Protein AF-A0A3N5PAB8-F1 (afdb_monomer_lite)

Structure (mmCIF, N/CA/C/O backbone):
data_AF-A0A3N5PAB8-F1
#
_entry.id   AF-A0A3N5PAB8-F1
#
loop_
_atom_site.group_PDB
_atom_site.id
_atom_site.type_symbol
_atom_site.label_atom_id
_atom_site.label_alt_id
_atom_site.label_comp_id
_atom_site.label_asym_id
_atom_site.label_entity_id
_atom_site.label_seq_id
_atom_site.pdbx_PDB_ins_code
_atom_site.Cartn_x
_atom_site.Cartn_y
_atom_site.Cartn_z
_atom_site.occupancy
_atom_site.B_iso_or_equiv
_atom_site.auth_seq_id
_atom_site.auth_comp_id
_atom_site.auth_asym_id
_atom_site.auth_atom_id
_atom_site.pdbx_PDB_model_num
ATOM 1 N N . MET A 1 1 ? 42.110 1.710 19.220 1.00 39.84 1 MET A N 1
ATOM 2 C CA . MET A 1 1 ? 40.837 2.440 19.352 1.00 39.84 1 MET A CA 1
ATOM 3 C C . MET A 1 1 ? 39.872 1.777 18.395 1.00 39.84 1 MET A C 1
ATOM 5 O O . MET A 1 1 ? 39.983 1.993 17.200 1.00 39.84 1 MET A O 1
ATOM 9 N N . SER A 1 2 ? 39.072 0.842 18.903 1.00 41.91 2 SER A N 1
ATOM 10 C CA . SER A 1 2 ? 38.106 0.103 18.093 1.00 41.91 2 SER A CA 1
ATOM 11 C C . SER A 1 2 ? 36.838 0.940 18.028 1.00 41.91 2 SER A C 1
ATOM 13 O O . SER A 1 2 ? 36.161 1.105 19.041 1.00 41.91 2 SER A O 1
ATOM 15 N N . GLU A 1 3 ? 36.571 1.529 16.867 1.00 45.91 3 GLU A N 1
ATOM 16 C CA . GLU A 1 3 ? 35.313 2.209 16.577 1.00 45.91 3 GLU A CA 1
ATOM 17 C C . GLU A 1 3 ? 34.199 1.161 16.531 1.00 45.91 3 GLU A C 1
ATOM 19 O O . GLU A 1 3 ? 33.910 0.548 15.506 1.00 45.91 3 GLU A O 1
ATOM 24 N N . THR A 1 4 ? 33.586 0.913 17.685 1.00 49.38 4 THR A N 1
ATOM 25 C CA . THR A 1 4 ? 32.292 0.247 17.762 1.00 49.38 4 THR A CA 1
ATOM 26 C C . THR A 1 4 ? 31.272 1.204 17.155 1.00 49.38 4 THR A C 1
ATOM 28 O O . THR A 1 4 ? 30.754 2.082 17.845 1.00 49.38 4 THR A O 1
ATOM 31 N N . LEU A 1 5 ? 31.014 1.076 15.849 1.00 53.75 5 LEU A N 1
ATOM 32 C CA . LEU A 1 5 ? 29.858 1.703 15.219 1.00 53.75 5 LEU A CA 1
ATOM 33 C C . LEU A 1 5 ? 28.618 1.192 15.956 1.00 53.75 5 LEU A C 1
ATOM 35 O O . LEU A 1 5 ? 28.222 0.034 15.821 1.00 53.75 5 LEU A O 1
ATOM 39 N N . LEU A 1 6 ? 28.020 2.064 16.764 1.00 55.19 6 LEU A N 1
ATOM 40 C CA . LEU A 1 6 ? 26.646 1.926 17.207 1.00 55.19 6 LEU A CA 1
ATOM 41 C C . LEU A 1 6 ? 25.795 1.875 15.938 1.00 55.19 6 LEU A C 1
ATOM 43 O O . LEU A 1 6 ? 25.467 2.910 15.360 1.00 55.19 6 LEU A O 1
ATOM 47 N N . ALA A 1 7 ? 25.468 0.664 15.489 1.00 54.62 7 ALA A N 1
ATOM 48 C CA . ALA A 1 7 ? 24.400 0.419 14.538 1.00 54.62 7 ALA A CA 1
ATOM 49 C C . ALA A 1 7 ? 23.082 0.793 15.230 1.00 54.62 7 ALA A C 1
ATOM 51 O O . ALA A 1 7 ? 22.325 -0.059 15.690 1.00 54.62 7 ALA A O 1
ATOM 52 N N . GLY A 1 8 ? 22.854 2.101 15.376 1.00 51.16 8 GLY A N 1
ATOM 53 C CA . GLY A 1 8 ? 21.550 2.653 15.680 1.00 51.16 8 GLY A CA 1
ATOM 54 C C . GLY A 1 8 ? 20.616 2.135 14.604 1.00 51.16 8 GLY A C 1
ATOM 55 O O . GLY A 1 8 ? 20.869 2.318 13.416 1.00 51.16 8 GLY A O 1
ATOM 56 N N . THR A 1 9 ? 19.603 1.395 15.031 1.00 56.53 9 THR A N 1
ATOM 57 C CA . THR A 1 9 ? 18.601 0.762 14.183 1.00 56.53 9 THR A CA 1
ATOM 58 C C . THR A 1 9 ? 17.974 1.821 13.282 1.00 56.53 9 THR A C 1
ATOM 60 O O . THR A 1 9 ? 17.094 2.561 13.721 1.00 56.53 9 THR A O 1
ATOM 63 N N . ALA A 1 10 ? 18.451 1.944 12.043 1.00 59.88 10 ALA A N 1
ATOM 64 C CA . ALA A 1 10 ? 17.824 2.816 11.066 1.00 59.88 10 ALA A CA 1
ATOM 65 C C . ALA A 1 10 ? 16.391 2.312 10.886 1.00 59.88 10 ALA A C 1
ATOM 67 O O . ALA A 1 10 ? 16.186 1.183 10.433 1.00 59.88 10 ALA A O 1
ATOM 68 N N . GLN A 1 11 ? 15.401 3.102 11.312 1.00 64.88 11 GLN A N 1
ATOM 69 C CA . GLN A 1 11 ? 14.019 2.761 11.010 1.00 64.88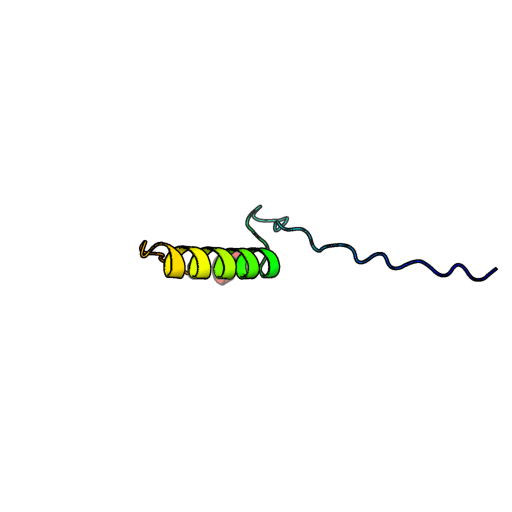 11 GLN A CA 1
ATOM 70 C C . GLN A 1 11 ? 13.877 2.755 9.485 1.00 64.88 11 GLN A C 1
ATOM 72 O O . GLN A 1 11 ? 14.261 3.738 8.843 1.00 64.88 11 GLN A O 1
ATOM 77 N N . PRO A 1 12 ? 13.369 1.663 8.890 1.00 70.75 12 PRO A N 1
ATOM 78 C CA . PRO A 1 12 ? 13.092 1.654 7.466 1.00 70.75 12 PRO A CA 1
ATOM 79 C C . PRO A 1 12 ? 12.093 2.777 7.142 1.00 70.75 12 PRO A C 1
ATOM 81 O O . PRO A 1 12 ? 11.206 3.051 7.958 1.00 70.75 12 PRO A O 1
ATOM 84 N N . PRO A 1 13 ? 12.228 3.446 5.984 1.00 80.00 13 PRO A N 1
ATOM 85 C CA . PRO A 1 13 ? 11.339 4.538 5.621 1.00 80.00 13 PRO A CA 1
ATOM 86 C C . PRO A 1 13 ? 9.890 4.045 5.550 1.00 80.00 13 PRO A C 1
ATOM 88 O O . PRO A 1 13 ? 9.599 2.966 5.024 1.00 80.00 13 PRO A O 1
ATOM 91 N N . SER A 1 14 ? 8.965 4.854 6.067 1.00 93.31 14 SER A N 1
ATOM 92 C CA . SER A 1 14 ? 7.536 4.524 6.043 1.00 93.31 14 SER A CA 1
ATOM 93 C C . SER A 1 14 ? 6.945 4.559 4.634 1.00 93.31 14 SER A C 1
ATOM 95 O O . SER A 1 14 ? 5.902 3.955 4.410 1.00 93.31 14 SER A O 1
ATOM 97 N N . PHE A 1 15 ? 7.615 5.224 3.688 1.00 96.00 15 PHE A N 1
ATOM 98 C CA . PHE A 1 15 ? 7.158 5.411 2.313 1.00 96.00 15 PHE A CA 1
ATOM 99 C C . PHE A 1 15 ? 8.154 4.850 1.296 1.00 96.00 15 PHE A C 1
ATOM 101 O O . PHE A 1 15 ? 9.369 4.972 1.465 1.00 96.00 15 PHE A O 1
ATOM 108 N N . ASP A 1 16 ? 7.618 4.223 0.254 1.00 96.62 16 ASP A N 1
ATOM 109 C CA . ASP A 1 16 ? 8.352 3.744 -0.908 1.00 96.62 16 ASP A CA 1
ATOM 110 C C . ASP A 1 16 ? 8.812 4.925 -1.774 1.00 96.62 16 ASP A C 1
ATOM 112 O O . ASP A 1 16 ? 8.058 5.866 -2.017 1.00 96.62 16 ASP A 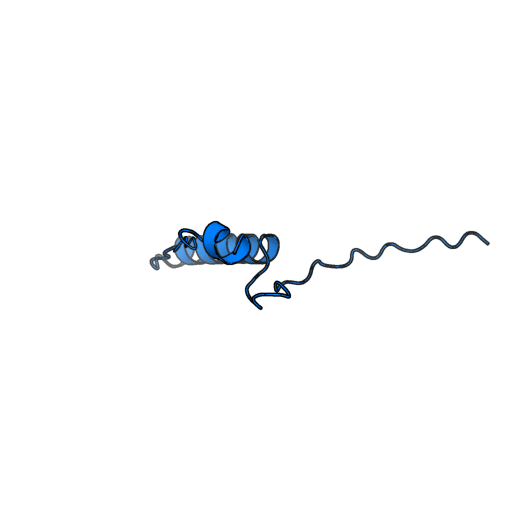O 1
ATOM 116 N N . ALA A 1 17 ? 10.055 4.886 -2.249 1.00 95.88 17 ALA A N 1
ATOM 117 C CA . ALA A 1 17 ? 10.651 6.016 -2.960 1.00 95.88 17 ALA A CA 1
ATOM 118 C C . ALA A 1 17 ? 10.123 6.184 -4.395 1.00 95.88 17 ALA A C 1
ATOM 120 O O . ALA A 1 17 ? 10.142 7.297 -4.916 1.00 95.88 17 ALA A O 1
ATOM 121 N N . LEU A 1 18 ? 9.673 5.101 -5.039 1.00 97.00 18 LEU A N 1
ATOM 122 C CA . LEU A 1 18 ? 9.187 5.131 -6.420 1.00 97.00 18 LEU A CA 1
ATOM 123 C C . LEU A 1 18 ? 7.748 5.649 -6.496 1.00 97.00 18 LEU A C 1
ATOM 125 O O . LEU A 1 18 ? 7.407 6.432 -7.378 1.00 97.00 18 LEU A O 1
ATOM 129 N N . THR A 1 19 ? 6.904 5.188 -5.578 1.00 96.38 19 THR A N 1
ATOM 130 C CA . THR A 1 19 ? 5.446 5.379 -5.630 1.00 96.38 19 THR A CA 1
ATOM 131 C C . THR A 1 19 ? 4.920 6.347 -4.577 1.00 96.38 19 THR A C 1
ATOM 133 O O . THR A 1 19 ? 3.773 6.781 -4.669 1.00 96.38 19 THR A O 1
ATOM 136 N N . LEU A 1 20 ? 5.739 6.686 -3.574 1.00 96.88 20 LEU A N 1
ATOM 137 C CA . LEU A 1 20 ? 5.359 7.491 -2.410 1.00 96.88 20 LEU A CA 1
ATOM 138 C C . LEU A 1 20 ? 4.194 6.890 -1.599 1.00 96.88 20 LEU A C 1
ATOM 140 O O . LEU A 1 20 ? 3.586 7.588 -0.788 1.00 96.88 20 LEU A O 1
ATOM 144 N N . THR A 1 21 ? 3.881 5.601 -1.780 1.00 97.06 21 THR A N 1
ATOM 145 C CA . THR A 1 21 ? 2.920 4.870 -0.941 1.00 97.06 21 THR A CA 1
ATOM 146 C C . THR A 1 21 ? 3.603 4.289 0.290 1.00 97.06 21 THR A C 1
ATOM 148 O O . THR A 1 21 ? 4.829 4.239 0.357 1.00 97.06 21 THR A O 1
ATOM 151 N N . LEU A 1 22 ? 2.829 3.803 1.267 1.00 97.81 22 LEU A N 1
ATOM 152 C CA . LEU A 1 22 ? 3.401 3.090 2.409 1.00 97.81 22 LEU A CA 1
ATOM 153 C C . LEU A 1 22 ? 4.263 1.910 1.944 1.00 97.81 22 LEU A C 1
ATOM 155 O O . LEU A 1 22 ? 3.870 1.147 1.059 1.00 97.81 22 LEU A O 1
ATOM 159 N N . THR A 1 23 ? 5.422 1.732 2.575 1.00 96.81 23 THR A N 1
ATOM 160 C CA . THR A 1 23 ? 6.189 0.495 2.416 1.00 96.81 23 THR A CA 1
ATOM 161 C C . THR A 1 23 ? 5.418 -0.674 3.014 1.00 96.81 23 THR A C 1
ATOM 163 O O . THR A 1 23 ? 4.571 -0.504 3.893 1.00 96.81 23 THR A O 1
ATOM 166 N N . ARG A 1 24 ? 5.734 -1.899 2.586 1.00 96.12 24 ARG A N 1
ATOM 167 C CA . ARG A 1 24 ? 5.052 -3.100 3.088 1.00 96.12 24 ARG A CA 1
ATOM 168 C C . ARG A 1 24 ? 5.037 -3.203 4.626 1.00 96.12 24 ARG A C 1
ATOM 170 O O . ARG A 1 24 ? 3.965 -3.477 5.158 1.00 96.12 24 ARG A O 1
ATOM 177 N N . PRO A 1 25 ? 6.148 -2.990 5.363 1.00 96.00 25 PRO A N 1
ATOM 178 C CA . PRO A 1 25 ? 6.112 -3.041 6.825 1.00 96.00 25 PRO A CA 1
ATOM 179 C C . PRO A 1 25 ? 5.216 -1.959 7.439 1.00 96.00 25 PRO A C 1
ATOM 181 O O . PRO A 1 25 ? 4.459 -2.256 8.359 1.00 96.00 25 PRO A O 1
ATOM 184 N N . ALA A 1 26 ? 5.261 -0.732 6.908 1.00 96.50 26 ALA A N 1
ATOM 185 C CA . ALA A 1 26 ? 4.440 0.373 7.395 1.00 96.50 26 ALA A CA 1
ATOM 186 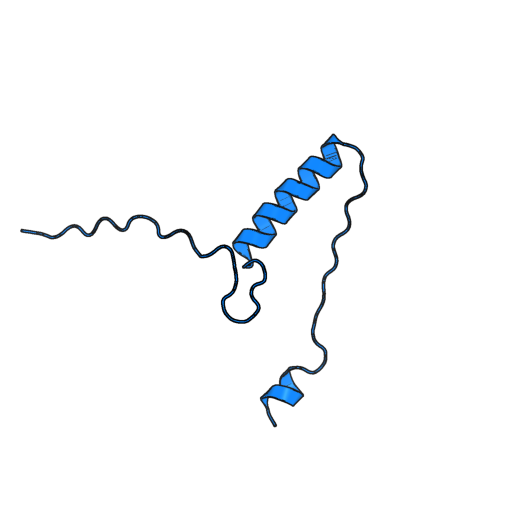C C . ALA A 1 26 ? 2.946 0.140 7.120 1.00 96.50 26 ALA A C 1
ATOM 188 O O . ALA A 1 26 ? 2.121 0.325 8.009 1.00 96.50 26 ALA A O 1
ATOM 189 N N . PHE A 1 27 ? 2.602 -0.351 5.925 1.00 97.62 27 PHE A N 1
ATOM 190 C CA . PHE A 1 27 ? 1.232 -0.723 5.575 1.00 97.62 27 PHE A CA 1
ATOM 191 C C . PHE A 1 27 ? 0.684 -1.835 6.473 1.00 97.62 27 PHE A C 1
ATOM 193 O O . PHE A 1 27 ? -0.455 -1.752 6.914 1.00 97.62 27 PHE A O 1
ATOM 200 N N . LEU A 1 28 ? 1.476 -2.872 6.765 1.00 97.31 28 LEU A N 1
ATOM 201 C CA . LEU A 1 28 ? 1.027 -3.965 7.632 1.00 97.31 28 LEU A CA 1
ATOM 202 C C . LEU A 1 28 ? 0.793 -3.513 9.079 1.00 97.31 28 LEU A C 1
ATOM 204 O O . LEU A 1 28 ? -0.136 -4.012 9.711 1.00 97.31 28 LEU A O 1
ATOM 208 N N . ALA A 1 29 ? 1.604 -2.581 9.587 1.00 96.50 29 ALA A N 1
ATOM 209 C CA . ALA A 1 29 ? 1.375 -1.970 10.894 1.00 96.50 29 ALA A CA 1
ATOM 210 C C . ALA A 1 29 ? 0.058 -1.175 10.906 1.00 96.50 29 ALA A C 1
ATOM 212 O O . ALA A 1 29 ? -0.811 -1.447 11.729 1.00 96.50 29 ALA A O 1
ATOM 213 N N . GLU A 1 30 ? -0.139 -0.292 9.922 1.00 97.12 30 GLU A N 1
ATOM 214 C CA . GLU A 1 30 ? -1.368 0.501 9.791 1.00 97.12 30 GLU A CA 1
ATOM 215 C C . GLU A 1 30 ? -2.612 -0.388 9.621 1.00 97.12 30 GLU A C 1
ATOM 217 O O . GLU A 1 30 ? -3.648 -0.159 10.240 1.00 97.12 30 GLU A O 1
ATOM 222 N N . LEU A 1 31 ? -2.511 -1.453 8.822 1.00 97.81 31 LEU A N 1
ATOM 223 C CA . LEU A 1 31 ? -3.592 -2.417 8.621 1.00 97.81 31 LEU A CA 1
ATOM 224 C C . LEU A 1 31 ? -4.021 -3.075 9.940 1.00 97.81 31 LEU A C 1
ATOM 226 O O . LEU A 1 31 ? -5.219 -3.231 10.184 1.00 97.81 31 LEU A O 1
ATOM 230 N N . ALA A 1 32 ? -3.060 -3.464 10.782 1.00 97.50 32 ALA A N 1
ATOM 231 C CA . ALA A 1 32 ? -3.342 -4.061 12.083 1.00 97.50 32 ALA A CA 1
ATOM 232 C C . ALA A 1 32 ? -4.030 -3.059 13.024 1.00 97.50 32 ALA A C 1
ATOM 234 O O . ALA A 1 32 ? -5.035 -3.403 13.654 1.00 97.50 32 ALA A O 1
ATOM 235 N N . ASP A 1 33 ? -3.542 -1.818 13.057 1.00 97.38 33 ASP A N 1
ATOM 236 C CA . ASP A 1 33 ? -4.099 -0.746 13.883 1.00 97.38 33 ASP A CA 1
ATOM 237 C C . ASP A 1 33 ? -5.548 -0.424 13.483 1.00 97.38 33 ASP A C 1
ATOM 239 O O . ASP A 1 33 ? -6.444 -0.375 14.336 1.00 97.38 33 ASP A O 1
ATOM 243 N N . GLN A 1 34 ? -5.821 -0.292 12.180 1.00 97.44 34 GLN A N 1
ATOM 244 C CA . GLN A 1 34 ? -7.168 -0.019 11.670 1.00 97.44 34 GLN A CA 1
ATOM 245 C C . GLN A 1 34 ? -8.129 -1.190 11.898 1.00 97.44 34 GLN A C 1
ATOM 247 O O . GLN A 1 34 ? -9.269 -0.978 12.319 1.00 97.44 34 GLN A O 1
ATOM 252 N N . ALA A 1 35 ? -7.680 -2.433 11.699 1.00 97.12 35 ALA A N 1
ATOM 253 C CA . ALA A 1 35 ? -8.493 -3.614 11.985 1.00 97.12 35 ALA A CA 1
ATOM 254 C C . ALA A 1 35 ? -8.871 -3.695 13.475 1.00 97.12 35 ALA A C 1
ATOM 256 O O . ALA A 1 35 ? -10.021 -3.993 13.815 1.00 97.12 35 ALA A O 1
ATOM 257 N N . GLN A 1 36 ? -7.936 -3.373 14.376 1.00 97.38 36 GLN A N 1
ATOM 258 C CA . GLN A 1 36 ? -8.209 -3.319 15.810 1.00 97.38 36 GLN A CA 1
ATOM 259 C C . GLN A 1 36 ? -9.199 -2.198 16.160 1.00 97.38 36 GLN A C 1
ATOM 261 O O . GLN A 1 36 ? -10.118 -2.408 16.959 1.00 97.38 36 GLN A O 1
ATOM 266 N N . LEU A 1 37 ? -9.045 -1.012 15.569 1.00 97.00 37 LEU A N 1
ATOM 267 C CA . LEU A 1 37 ? -9.940 0.125 15.794 1.00 97.00 37 LEU A CA 1
ATOM 268 C C . LEU A 1 37 ? -11.367 -0.160 15.303 1.00 97.00 37 LEU A C 1
ATOM 270 O O . LEU A 1 37 ? -12.338 0.138 16.008 1.00 97.00 37 LEU A O 1
ATOM 274 N N . ALA A 1 38 ? -11.506 -0.790 14.140 1.00 97.69 38 ALA A N 1
ATOM 275 C CA . ALA A 1 38 ? -12.786 -1.241 13.606 1.00 97.69 38 ALA A CA 1
ATOM 276 C C . ALA A 1 38 ? -13.452 -2.265 14.537 1.00 97.69 38 ALA A C 1
ATOM 278 O O . ALA A 1 38 ? -14.612 -2.097 14.915 1.00 97.69 38 ALA A O 1
ATOM 279 N N . GLY A 1 39 ? -12.686 -3.252 15.019 1.00 96.31 39 GLY A N 1
ATOM 280 C CA . GLY A 1 39 ? -13.169 -4.239 15.988 1.00 96.31 39 GLY A CA 1
ATOM 281 C C . GLY A 1 39 ? -13.657 -3.626 17.307 1.00 96.31 39 GLY A C 1
ATOM 282 O O . GLY A 1 39 ? -14.591 -4.141 17.916 1.00 96.31 39 GLY A O 1
ATOM 283 N N . ARG A 1 40 ? -13.067 -2.503 17.741 1.00 96.19 40 ARG A N 1
ATOM 284 C CA . ARG A 1 40 ? -13.478 -1.784 18.962 1.00 96.19 40 ARG A CA 1
ATOM 285 C C . ARG A 1 40 ? -14.676 -0.859 18.762 1.00 96.19 40 ARG A C 1
ATOM 287 O O . ARG A 1 40 ? -15.457 -0.684 19.690 1.00 96.19 40 ARG A O 1
ATOM 294 N N . SER A 1 41 ? -14.782 -0.224 17.600 1.00 96.31 41 SER A N 1
ATOM 295 C CA . SER A 1 41 ? -15.829 0.765 17.306 1.00 96.31 41 SER A CA 1
ATOM 296 C C . SER A 1 41 ? -17.102 0.147 16.729 1.00 96.31 41 SER A C 1
ATOM 298 O O . SER A 1 41 ? -18.153 0.779 16.775 1.00 96.31 41 SER A O 1
ATOM 300 N N . GLY A 1 42 ? -17.019 -1.069 16.181 1.00 94.12 42 GLY A N 1
ATOM 301 C CA . GLY A 1 42 ? -18.101 -1.686 15.413 1.00 94.12 42 GLY A CA 1
ATOM 302 C C . GLY A 1 42 ? -18.263 -1.096 14.008 1.00 94.12 42 GLY A C 1
ATOM 303 O O . GLY A 1 42 ? -19.177 -1.489 13.286 1.00 94.12 42 GLY A O 1
ATOM 304 N N . ASN A 1 43 ? -17.387 -0.169 13.605 1.00 96.31 43 ASN A N 1
ATOM 305 C CA . ASN A 1 43 ? -17.393 0.393 12.260 1.00 96.31 43 ASN A CA 1
ATOM 306 C C . ASN A 1 43 ? -16.896 -0.638 11.243 1.00 96.31 43 ASN A C 1
ATOM 308 O O . ASN A 1 43 ? -15.969 -1.404 11.510 1.00 96.31 43 ASN A O 1
ATOM 312 N N . ALA A 1 44 ? -17.479 -0.615 10.045 1.00 96.69 44 ALA A N 1
ATOM 313 C CA . ALA A 1 44 ? -16.996 -1.425 8.938 1.00 96.69 44 ALA A CA 1
ATOM 314 C C . ALA A 1 44 ? -15.607 -0.949 8.485 1.00 96.69 44 ALA A C 1
ATOM 316 O O . ALA A 1 44 ? -15.383 0.241 8.269 1.00 96.69 44 ALA A O 1
ATOM 317 N N . PHE A 1 45 ? -14.700 -1.902 8.288 1.00 97.12 45 PHE A N 1
ATOM 318 C CA . PHE A 1 45 ? -13.386 -1.690 7.694 1.00 97.12 45 PHE A CA 1
ATOM 319 C C . PHE A 1 45 ? -13.240 -2.612 6.486 1.00 97.12 45 PHE A C 1
ATOM 321 O O . PHE A 1 45 ? -13.585 -3.790 6.555 1.00 97.12 45 PHE A O 1
ATOM 328 N N . SER A 1 46 ? -12.790 -2.063 5.361 1.00 97.06 46 SER A N 1
ATOM 329 C CA . SER A 1 46 ? -12.651 -2.781 4.092 1.00 97.06 46 SER A CA 1
ATOM 330 C C . SER A 1 46 ? -11.225 -2.658 3.578 1.00 97.06 46 SER A C 1
ATOM 332 O O . SER A 1 46 ? -10.623 -1.590 3.664 1.00 97.06 46 SER A O 1
ATOM 334 N N . LEU A 1 47 ? -10.705 -3.749 3.021 1.00 97.38 47 LEU A N 1
ATOM 335 C CA . LEU A 1 47 ? -9.386 -3.816 2.403 1.00 97.38 47 LEU A CA 1
ATOM 336 C C . LEU A 1 47 ? -9.546 -3.980 0.891 1.00 97.38 47 LEU A C 1
ATOM 338 O O . LEU A 1 47 ? -10.292 -4.849 0.441 1.00 97.38 47 LEU A O 1
ATOM 342 N N . LEU A 1 48 ? -8.810 -3.180 0.122 1.00 98.00 48 LEU A N 1
ATOM 343 C CA . LEU A 1 48 ? -8.694 -3.323 -1.323 1.00 98.00 48 LEU A CA 1
ATOM 344 C C . LEU A 1 48 ? -7.276 -3.784 -1.669 1.00 98.00 48 LEU A C 1
ATOM 346 O O . LEU A 1 48 ? -6.304 -3.144 -1.275 1.00 98.00 48 LEU A O 1
ATOM 350 N N . LEU A 1 49 ? -7.175 -4.889 -2.407 1.00 97.38 49 LEU A N 1
ATOM 351 C CA . LEU A 1 49 ? -5.925 -5.377 -2.982 1.00 97.38 49 LEU A CA 1
ATOM 352 C C . LEU A 1 49 ? -5.980 -5.156 -4.492 1.00 97.38 49 LEU A C 1
ATOM 354 O O . LEU A 1 49 ? -6.922 -5.606 -5.143 1.00 97.38 49 LEU A O 1
ATOM 358 N N . LEU A 1 50 ? -4.993 -4.437 -5.020 1.00 97.50 50 LEU A N 1
ATOM 359 C CA . LEU A 1 50 ? -4.887 -4.080 -6.431 1.00 97.50 50 LEU A CA 1
ATOM 360 C C . LEU A 1 50 ? -3.604 -4.669 -7.005 1.00 97.50 50 LEU A C 1
ATOM 362 O O . LEU A 1 50 ? -2.586 -4.713 -6.314 1.00 97.50 50 LEU A O 1
ATOM 366 N N . ASP A 1 51 ? -3.663 -5.068 -8.268 1.00 97.19 51 ASP A N 1
ATOM 367 C CA . ASP A 1 51 ? -2.512 -5.493 -9.057 1.00 97.19 51 ASP A CA 1
ATOM 368 C C . ASP A 1 51 ? -2.577 -4.834 -10.441 1.00 97.19 51 ASP A C 1
ATOM 370 O O . ASP A 1 51 ? -3.663 -4.484 -10.913 1.00 97.19 51 ASP A O 1
ATOM 374 N N . VAL A 1 52 ? -1.420 -4.610 -11.065 1.00 97.38 52 VAL A N 1
ATOM 375 C CA . VAL A 1 52 ? -1.344 -4.018 -12.406 1.00 97.38 52 VAL A CA 1
ATOM 376 C C . VAL A 1 52 ? -1.259 -5.137 -13.434 1.00 97.38 52 VAL A C 1
ATOM 378 O O . VAL A 1 52 ? -0.213 -5.768 -13.600 1.00 97.38 52 VAL A O 1
ATOM 381 N N . ASP A 1 53 ? -2.348 -5.340 -14.170 1.00 97.81 53 ASP A N 1
ATOM 382 C CA . ASP A 1 53 ? -2.401 -6.345 -15.227 1.00 97.81 53 ASP A CA 1
ATOM 383 C C . ASP A 1 53 ? -1.351 -6.074 -16.313 1.00 97.81 53 ASP A C 1
ATOM 385 O O . ASP A 1 53 ? -1.184 -4.950 -16.792 1.00 97.81 53 ASP A O 1
ATOM 389 N N . HIS A 1 54 ? -0.659 -7.133 -16.740 1.00 95.69 54 HIS A N 1
ATOM 390 C CA . HIS A 1 54 ? 0.310 -7.101 -17.841 1.00 95.69 54 HIS A CA 1
ATOM 391 C C . HIS A 1 54 ? 1.458 -6.085 -17.686 1.00 95.69 54 HIS A C 1
ATOM 393 O O . HIS A 1 54 ? 2.061 -5.700 -18.689 1.00 95.69 54 HIS A O 1
ATOM 399 N N . LEU A 1 55 ? 1.827 -5.691 -16.459 1.00 97.38 55 LEU A N 1
ATOM 400 C CA . LEU A 1 55 ? 2.945 -4.765 -16.225 1.00 97.38 55 LEU A CA 1
ATOM 401 C C . LEU A 1 55 ? 4.265 -5.252 -16.849 1.00 97.38 55 LEU A C 1
ATOM 403 O O . LEU A 1 55 ? 5.063 -4.448 -17.324 1.00 97.38 55 LEU A O 1
ATOM 407 N N . GLN A 1 56 ? 4.468 -6.571 -16.912 1.00 97.38 56 GLN A N 1
ATOM 408 C CA . GLN A 1 56 ? 5.615 -7.168 -17.594 1.00 97.38 56 GLN A CA 1
ATOM 409 C C . GLN A 1 56 ? 5.710 -6.734 -19.064 1.00 97.38 56 GLN A C 1
ATOM 411 O O . GLN A 1 56 ? 6.785 -6.351 -19.509 1.00 97.38 56 GLN A O 1
ATOM 416 N N . ASN A 1 57 ? 4.595 -6.730 -19.801 1.00 96.94 57 ASN A N 1
ATOM 417 C CA . ASN A 1 57 ? 4.601 -6.355 -21.216 1.00 96.94 57 ASN A CA 1
ATOM 418 C C . ASN A 1 57 ? 5.063 -4.911 -21.413 1.00 96.94 57 ASN A C 1
ATOM 420 O O . ASN A 1 57 ? 5.672 -4.619 -22.427 1.00 96.94 57 ASN A O 1
ATOM 424 N N . ILE A 1 58 ? 4.774 -4.020 -20.461 1.00 96.06 58 ILE A N 1
ATOM 425 C CA . ILE A 1 58 ? 5.214 -2.621 -20.500 1.00 96.06 58 ILE A CA 1
ATOM 426 C C . ILE A 1 58 ? 6.725 -2.527 -20.254 1.00 96.06 58 ILE A C 1
ATOM 428 O O . ILE A 1 58 ? 7.402 -1.747 -20.917 1.00 96.06 58 ILE A O 1
ATOM 432 N N . ASN A 1 59 ? 7.248 -3.313 -19.310 1.00 96.06 59 ASN A N 1
ATOM 433 C CA .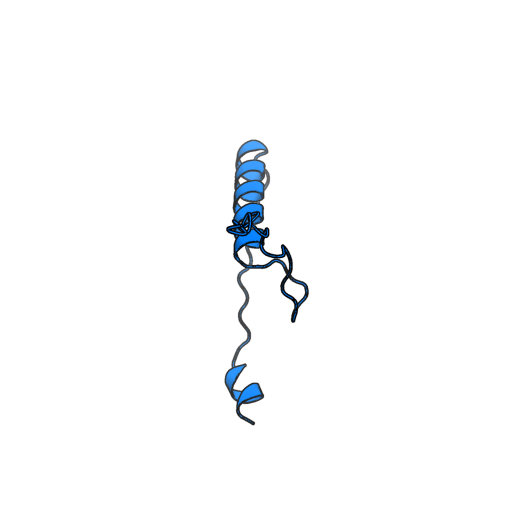 ASN A 1 59 ? 8.666 -3.292 -18.945 1.00 96.06 59 ASN A CA 1
ATOM 434 C C . ASN A 1 59 ? 9.574 -3.971 -19.981 1.00 96.06 59 ASN A C 1
ATOM 436 O O . ASN A 1 59 ? 10.724 -3.565 -20.122 1.00 96.06 59 ASN A O 1
ATOM 440 N N . ASP A 1 60 ? 9.070 -4.992 -20.677 1.00 96.06 60 ASP A N 1
ATOM 441 C CA . ASP A 1 60 ? 9.841 -5.828 -21.607 1.00 96.06 60 ASP A CA 1
ATOM 442 C C . ASP A 1 60 ? 9.805 -5.305 -23.069 1.00 96.06 60 ASP A C 1
ATOM 444 O O . ASP A 1 60 ? 10.309 -5.982 -23.969 1.00 96.06 60 ASP A O 1
ATOM 448 N N . CYS A 1 61 ? 9.198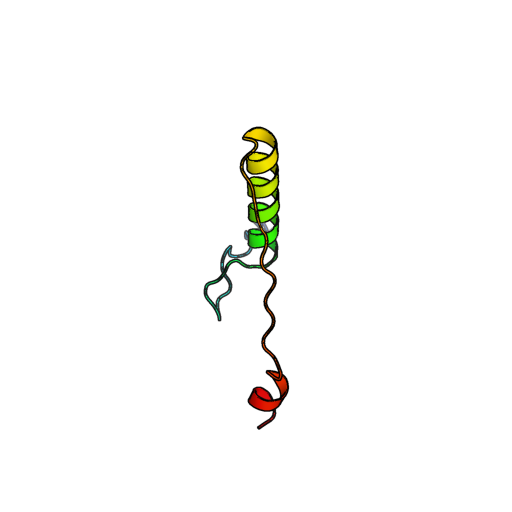 -4.131 -23.313 1.00 67.44 61 CYS A N 1
ATOM 449 C CA . CYS A 1 61 ? 9.146 -3.452 -24.621 1.00 67.44 61 CYS A CA 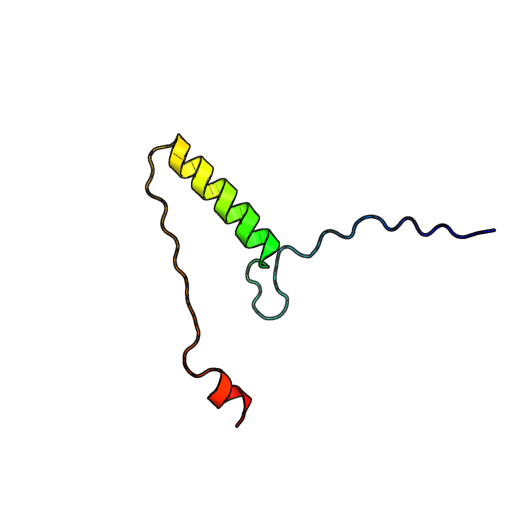1
ATOM 450 C C . CYS A 1 61 ? 10.503 -2.896 -25.078 1.00 67.44 61 CYS A C 1
ATOM 452 O O . CYS A 1 61 ? 11.207 -2.268 -24.255 1.00 67.44 61 CYS A O 1
#

Secondary structure (DSSP, 8-state):
----------PPPSB-TTT-SBPHHHHHHHHHHHHHHHHHH-----------TTHHHHHT-

Foldseek 3Di:
DDPPPPPPPDDDDQADPPPRHGDPVNVVVVVVVVVVVCVVPVNDDDDDDDDDPPVVVVVVD

Radius of gyration: 18.84 Å; chains: 1; bounding box: 59×15×44 Å

Sequence (61 aa):
MSETLLAGTAQPPSFDALTLTLTRPAFLAELADQAQLAGRSGNAFSLLLLDVDHLQNINDC

pLDDT: mean 87.54, std 17.73, range [39.84, 98.0]